Protein AF-A0A951GC02-F1 (afdb_monomer)

Foldseek 3Di:
DPVPVVVVVVVVVVVVPPDPPPFDWDWDDDQCVQWIFIARNVVRHTDDIGHHDHRWDDWDADPVRPDIDTD

Sequence (71 aa):
MPNGLIAGALLIALLGAARIAAADTIYVSNEKDNTITVVDGAALTPVKTIPVGQRPRGILLSKDEKSLYIC

Radius of gyration: 20.85 Å; Cα contacts (8 Å, |Δi|>4): 98; chains: 1; bounding box: 40×18×62 Å

Mean predicted aligned error: 9.76 Å

Nearest PDB structures (foldseek):
  1l0q-assembly4_D  TM=9.417E-01  e=4.934E-03  Methanosarcina mazei S-6
  7seu-assembly4_D  TM=9.024E-01  e=4.644E-03  Escherichia coli
  7seu-assembly1_A  TM=9.000E-01  e=5.918E-03  Escherichia coli
  1hzu-assembly1_A-2  TM=9.149E-01  e=8.513E-02  Pseudomonas aeruginosa
  1h9x-assembly1_A  TM=9.284E-01  e=2.385E-01  Paracoccus pantotrophus

Secondary structure (DSSP, 8-state):
--HHHHHHHHHHHHHTT-PPPPPPEEEEEETTTTEEEEEETTTTEEEEEEE-SSS---EEE-TTSS-EEE-

Solvent-accessible surface area (backbone atoms only — not comparable to full-atom values): 4387 Å² total; per-residue (Å²): 137,78,65,66,62,60,54,53,55,52,52,52,55,61,63,70,60,66,72,76,80,68,73,52,78,42,79,44,66,37,38,92,76,20,29,36,38,36,25,40,53,75,79,72,41,83,75,45,77,42,84,58,64,84,53,33,72,45,77,45,72,42,97,84,68,82,47,79,49,75,80

Structure (mmCIF, N/CA/C/O backbone):
data_AF-A0A951GC02-F1
#
_entry.id   AF-A0A951GC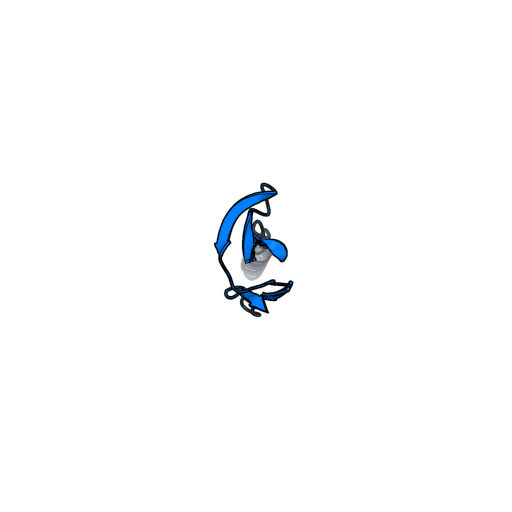02-F1
#
loop_
_atom_site.group_PDB
_atom_site.id
_atom_site.type_symbol
_atom_site.label_atom_id
_atom_site.label_alt_id
_atom_site.label_comp_id
_atom_site.label_asym_id
_atom_site.label_entity_id
_atom_site.label_seq_id
_atom_site.pdbx_PDB_ins_code
_atom_site.Cartn_x
_atom_site.Cartn_y
_atom_site.Cartn_z
_atom_site.occupancy
_atom_site.B_iso_or_equiv
_atom_site.auth_seq_id
_atom_site.auth_comp_id
_atom_site.auth_asym_id
_atom_site.auth_atom_id
_atom_site.pdbx_PDB_model_num
ATOM 1 N N . M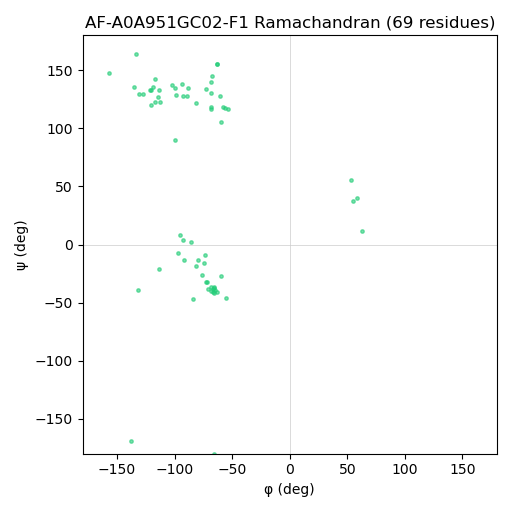ET A 1 1 ? -31.179 8.967 -48.041 1.00 52.38 1 MET A N 1
ATOM 2 C CA . MET A 1 1 ? -30.919 8.089 -46.879 1.00 52.38 1 MET A CA 1
ATOM 3 C C . MET A 1 1 ? -29.594 8.511 -46.229 1.00 52.38 1 MET A C 1
ATOM 5 O O . MET A 1 1 ? -28.558 8.085 -46.716 1.00 52.38 1 MET A O 1
ATOM 9 N N . PRO A 1 2 ? -29.583 9.395 -45.210 1.00 54.03 2 PRO A N 1
ATOM 10 C CA . PRO A 1 2 ? -28.347 9.946 -44.627 1.00 54.03 2 PRO A CA 1
ATOM 11 C C . PRO A 1 2 ? -27.837 9.202 -43.369 1.00 54.03 2 PRO A C 1
ATOM 13 O O . PRO A 1 2 ? -26.889 9.643 -42.728 1.00 54.03 2 PRO A O 1
ATOM 16 N N . ASN A 1 3 ? -28.429 8.060 -43.006 1.00 60.16 3 ASN A N 1
ATOM 17 C CA . ASN A 1 3 ? -28.235 7.449 -41.680 1.00 60.16 3 ASN A CA 1
ATOM 18 C C . ASN A 1 3 ? -26.919 6.659 -41.510 1.00 60.16 3 ASN A C 1
ATOM 20 O O . ASN A 1 3 ? -26.551 6.324 -40.387 1.00 60.16 3 ASN A O 1
ATOM 24 N N . GLY A 1 4 ? -26.200 6.356 -42.598 1.00 62.56 4 GLY A N 1
ATOM 25 C CA . GLY A 1 4 ? -24.980 5.537 -42.546 1.00 62.56 4 GLY A CA 1
ATOM 26 C C . GLY A 1 4 ? -23.771 6.254 -41.935 1.00 62.56 4 GLY A C 1
ATOM 27 O O . GLY A 1 4 ? -22.966 5.629 -41.249 1.00 62.56 4 GLY A O 1
ATOM 28 N N . LEU A 1 5 ? -23.670 7.576 -42.122 1.00 65.81 5 LEU A N 1
ATOM 29 C CA . LEU A 1 5 ? -22.543 8.364 -41.609 1.00 65.81 5 LEU A CA 1
ATOM 30 C C . LEU A 1 5 ? -22.590 8.507 -40.080 1.00 65.81 5 LEU A C 1
ATOM 32 O O . LEU A 1 5 ? -21.564 8.423 -39.411 1.00 65.81 5 LEU A O 1
ATOM 36 N N . ILE A 1 6 ? -23.796 8.677 -39.529 1.00 68.06 6 ILE A N 1
ATOM 37 C CA . ILE A 1 6 ? -24.017 8.797 -38.081 1.00 68.06 6 ILE A CA 1
ATOM 38 C C . ILE A 1 6 ? -23.726 7.458 -37.391 1.00 68.06 6 ILE A C 1
ATOM 40 O O . ILE A 1 6 ? -23.077 7.433 -36.348 1.00 68.06 6 ILE A O 1
ATOM 44 N N . ALA A 1 7 ? -24.132 6.340 -38.004 1.00 66.31 7 ALA A N 1
ATOM 45 C CA . ALA A 1 7 ? -23.845 5.003 -37.488 1.00 66.31 7 ALA A CA 1
ATOM 46 C C . ALA A 1 7 ? -22.335 4.694 -37.457 1.00 66.31 7 ALA A C 1
ATOM 48 O O . ALA A 1 7 ? -21.841 4.142 -36.474 1.00 66.31 7 ALA A O 1
ATOM 49 N N . GLY A 1 8 ? -21.588 5.097 -38.493 1.00 70.94 8 GLY A N 1
A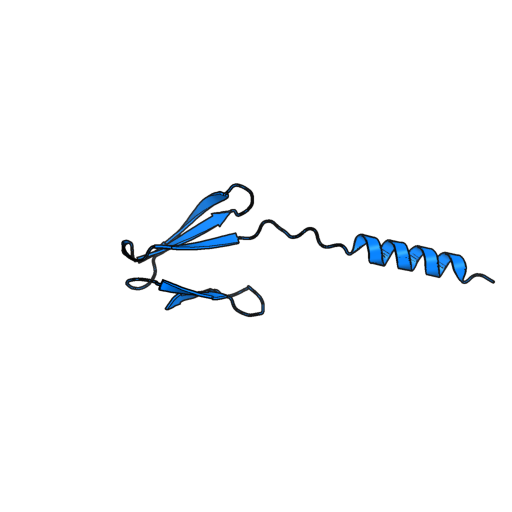TOM 50 C CA . GLY A 1 8 ? -20.132 4.924 -38.544 1.00 70.94 8 GLY A CA 1
ATOM 51 C C . GLY A 1 8 ? -19.384 5.752 -37.494 1.00 70.94 8 GLY A C 1
ATOM 52 O O . GLY A 1 8 ? -18.485 5.239 -36.830 1.00 70.94 8 GLY A O 1
ATOM 53 N N . ALA A 1 9 ? -19.792 7.008 -37.284 1.00 73.06 9 ALA A N 1
ATOM 54 C CA . ALA A 1 9 ? -19.195 7.879 -36.270 1.00 73.06 9 ALA A CA 1
ATOM 55 C C . ALA A 1 9 ? -19.450 7.376 -34.837 1.00 73.06 9 ALA A C 1
ATOM 57 O O . ALA A 1 9 ? -18.559 7.440 -33.989 1.00 73.06 9 ALA A O 1
ATOM 58 N N . LEU A 1 10 ? -20.638 6.822 -34.575 1.00 71.06 10 LEU A N 1
ATOM 59 C CA . LEU A 1 10 ? -20.990 6.263 -33.269 1.00 71.06 10 LEU A CA 1
ATOM 60 C C . LEU A 1 10 ? -20.161 5.012 -32.941 1.00 71.06 10 LEU A C 1
ATOM 62 O O . LEU A 1 10 ? -19.715 4.843 -31.809 1.00 71.06 10 LEU A O 1
ATOM 66 N N . LEU A 1 11 ? -19.899 4.166 -33.940 1.00 67.44 11 LEU A N 1
ATOM 67 C CA . LEU A 1 11 ? -19.106 2.950 -33.767 1.00 67.44 11 LEU A CA 1
ATOM 68 C C . LEU A 1 11 ? -17.636 3.265 -33.438 1.00 67.44 11 LEU A C 1
ATOM 70 O O . LEU A 1 11 ? -17.060 2.645 -32.547 1.00 67.44 11 LEU A O 1
ATOM 74 N N . ILE A 1 12 ? -17.051 4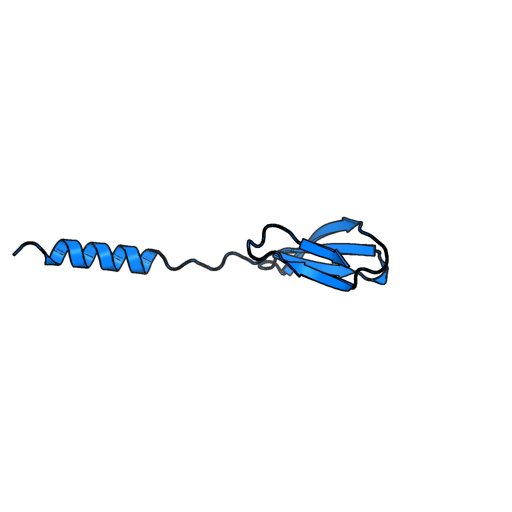.271 -34.096 1.00 71.19 12 ILE A N 1
ATOM 75 C CA . ILE A 1 12 ? -15.678 4.733 -33.828 1.00 71.19 12 ILE A CA 1
ATOM 76 C C . ILE A 1 12 ? -15.562 5.331 -32.416 1.00 71.19 12 ILE A C 1
ATOM 78 O O . ILE A 1 12 ? -14.586 5.065 -31.715 1.00 71.19 12 ILE A O 1
ATOM 82 N N . ALA A 1 13 ? -16.573 6.078 -31.962 1.00 69.56 13 ALA A N 1
ATOM 83 C CA . ALA A 1 13 ? -16.608 6.622 -30.605 1.00 69.56 13 ALA A CA 1
ATOM 84 C C . ALA A 1 13 ? -16.710 5.527 -29.524 1.00 69.56 13 ALA A C 1
ATOM 86 O O . ALA A 1 13 ? -16.073 5.644 -28.478 1.00 69.56 13 ALA A O 1
ATOM 87 N N . LEU A 1 14 ? -17.455 4.441 -29.778 1.00 67.19 14 LEU A N 1
ATOM 88 C CA . LEU A 1 14 ? -17.515 3.291 -28.867 1.00 67.19 14 LEU A CA 1
ATOM 89 C C . LEU A 1 14 ? -16.191 2.508 -28.807 1.00 67.19 14 LEU A C 1
ATOM 91 O O . LEU A 1 14 ? -15.814 2.039 -27.736 1.00 67.19 14 LEU A O 1
ATOM 95 N N . LEU A 1 15 ? -15.472 2.383 -29.926 1.00 65.62 15 LEU A N 1
ATOM 96 C CA . LEU A 1 15 ? -14.171 1.700 -29.990 1.00 65.62 15 LEU A CA 1
ATOM 97 C C . LEU A 1 15 ? -13.043 2.504 -29.317 1.00 65.62 15 LEU A C 1
ATOM 99 O O . LEU A 1 15 ? -12.142 1.916 -28.724 1.00 65.62 15 LEU A O 1
ATOM 103 N N . GLY A 1 16 ? -13.108 3.839 -29.352 1.00 61.19 16 GLY A N 1
ATOM 104 C CA . GLY A 1 16 ? -12.161 4.725 -28.661 1.00 61.19 16 GLY A CA 1
ATOM 105 C C . GLY A 1 16 ? -12.343 4.796 -27.138 1.00 61.19 16 GLY A C 1
ATOM 106 O O . GLY A 1 16 ? -11.499 5.361 -26.448 1.00 61.19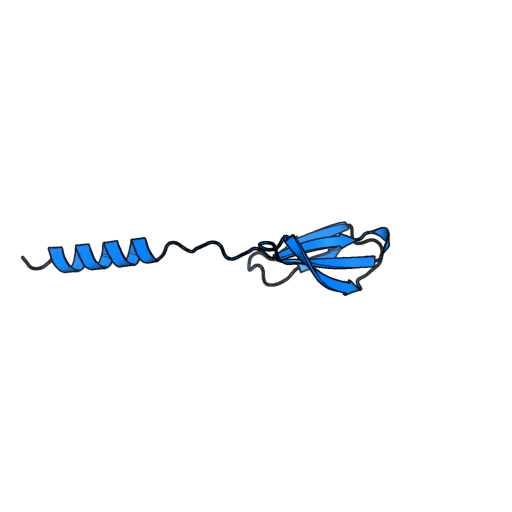 16 GLY A O 1
ATOM 107 N N . ALA A 1 17 ? -13.422 4.219 -26.601 1.00 60.53 17 ALA A N 1
ATOM 108 C CA . ALA A 1 17 ? -13.706 4.194 -25.166 1.00 60.53 17 ALA A CA 1
ATOM 109 C C . ALA A 1 17 ? -13.024 3.032 -24.421 1.00 60.53 17 ALA A C 1
ATOM 111 O O . ALA A 1 17 ? -13.232 2.880 -23.214 1.00 60.53 17 ALA A O 1
ATOM 112 N N . ALA A 1 18 ? -12.221 2.211 -25.110 1.00 59.69 18 ALA A N 1
ATOM 113 C CA . ALA A 1 18 ? -11.415 1.185 -24.464 1.00 59.69 18 ALA A CA 1
ATOM 114 C C . ALA A 1 18 ? -10.458 1.856 -23.470 1.00 59.69 18 ALA A C 1
ATOM 116 O O . ALA A 1 18 ? -9.486 2.514 -23.844 1.00 59.69 18 ALA A O 1
ATOM 117 N N . ARG A 1 19 ? -10.766 1.725 -22.178 1.00 63.53 19 ARG A N 1
ATOM 118 C CA . ARG A 1 19 ? -9.900 2.220 -21.116 1.00 63.53 19 ARG A CA 1
ATOM 119 C C . ARG A 1 19 ? -8.640 1.371 -21.110 1.00 63.53 19 ARG A C 1
ATOM 121 O O . ARG A 1 19 ? -8.702 0.178 -20.832 1.00 63.53 19 ARG A O 1
ATOM 128 N N . ILE A 1 20 ? -7.502 1.994 -21.393 1.00 61.16 20 ILE A N 1
ATOM 129 C CA . ILE A 1 20 ? -6.216 1.457 -20.957 1.00 61.16 20 ILE A CA 1
ATOM 130 C C . ILE A 1 20 ? -6.330 1.358 -19.434 1.00 61.16 20 ILE A C 1
ATOM 132 O O . ILE A 1 20 ? -6.588 2.371 -18.779 1.00 61.16 20 ILE A O 1
ATOM 136 N N . ALA A 1 21 ? -6.235 0.147 -18.884 1.00 62.84 21 ALA A N 1
ATOM 137 C CA . ALA A 1 21 ? -6.099 -0.015 -17.444 1.00 62.84 21 ALA A CA 1
ATOM 138 C C . ALA A 1 21 ? -4.861 0.788 -17.027 1.00 62.84 21 ALA A C 1
ATOM 140 O O . ALA A 1 21 ? -3.770 0.569 -17.557 1.00 62.84 21 ALA A O 1
ATOM 141 N N . ALA A 1 22 ? -5.059 1.800 -16.183 1.00 65.75 22 ALA A N 1
ATOM 142 C CA . ALA A 1 22 ? -3.950 2.574 -15.652 1.00 65.75 22 ALA A CA 1
ATOM 143 C C . ALA A 1 22 ? -3.066 1.646 -14.808 1.00 65.75 22 ALA A C 1
A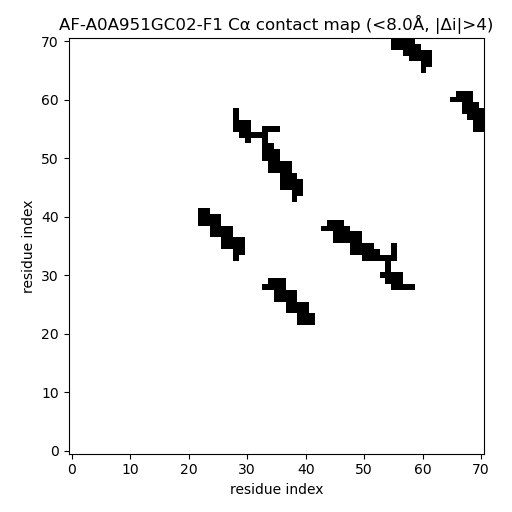TOM 145 O O . ALA A 1 22 ? -3.537 0.624 -14.318 1.00 65.75 22 ALA A O 1
ATOM 146 N N . ALA A 1 23 ? -1.788 1.990 -14.654 1.00 67.31 23 ALA A N 1
ATOM 147 C CA . ALA A 1 23 ? -0.915 1.275 -13.733 1.00 67.31 23 ALA A CA 1
ATOM 148 C C . ALA A 1 23 ? -1.560 1.243 -12.337 1.00 67.31 23 ALA A C 1
ATOM 150 O O . ALA A 1 23 ? -1.785 2.298 -11.738 1.00 67.31 23 ALA A O 1
ATOM 151 N N . ASP A 1 24 ? -1.885 0.047 -11.846 1.00 86.50 24 ASP A N 1
ATOM 152 C CA . ASP A 1 24 ? -2.517 -0.109 -10.540 1.00 86.50 24 ASP A CA 1
ATOM 153 C C . ASP A 1 24 ? -1.532 0.279 -9.429 1.00 86.50 24 ASP A C 1
ATOM 155 O O . ASP A 1 24 ? -0.323 0.067 -9.524 1.00 86.50 24 ASP A O 1
ATOM 159 N N . THR A 1 25 ? -2.035 0.867 -8.348 1.00 92.88 25 THR A N 1
ATOM 160 C CA . THR A 1 25 ? -1.231 1.107 -7.143 1.00 92.88 25 THR A CA 1
ATOM 161 C C . THR A 1 25 ? -1.335 -0.108 -6.232 1.00 92.88 25 THR A C 1
ATOM 163 O O . THR A 1 25 ? -2.436 -0.535 -5.888 1.00 92.88 25 THR A O 1
ATOM 166 N N . ILE A 1 26 ? -0.197 -0.656 -5.806 1.00 94.62 26 ILE A N 1
ATOM 167 C CA . ILE A 1 26 ? -0.149 -1.821 -4.918 1.00 94.62 26 ILE A CA 1
ATOM 168 C C . ILE A 1 26 ? 0.092 -1.345 -3.483 1.00 94.62 26 ILE A C 1
ATOM 170 O O . ILE A 1 26 ? 0.969 -0.520 -3.223 1.00 94.62 26 ILE A O 1
ATOM 174 N N . TYR A 1 27 ? -0.664 -1.899 -2.536 1.00 95.75 27 TYR A N 1
ATOM 175 C CA . TYR A 1 27 ? -0.494 -1.651 -1.105 1.00 95.75 27 TYR A CA 1
ATOM 176 C C . TYR A 1 27 ? -0.048 -2.933 -0.406 1.00 95.75 27 TYR A C 1
ATOM 178 O O . TYR A 1 27 ? -0.700 -3.969 -0.524 1.00 95.75 27 TYR A O 1
ATOM 186 N N . VAL A 1 28 ? 1.051 -2.857 0.342 1.00 96.56 28 VAL A N 1
ATOM 187 C CA . VAL A 1 28 ? 1.634 -3.991 1.070 1.00 96.56 28 VAL A CA 1
ATOM 188 C C . VAL A 1 28 ? 1.597 -3.704 2.564 1.00 96.56 28 VAL A C 1
ATOM 190 O O . VAL A 1 28 ? 2.156 -2.706 3.015 1.00 96.56 28 VAL A O 1
ATOM 193 N N . SER A 1 29 ? 0.952 -4.574 3.340 1.00 97.38 29 SER A N 1
ATOM 194 C CA . SER A 1 29 ? 0.979 -4.510 4.803 1.00 97.38 29 SER A CA 1
ATOM 195 C C . SER A 1 29 ? 2.248 -5.136 5.370 1.00 97.38 29 SER A C 1
ATOM 197 O O . SER A 1 29 ? 2.482 -6.333 5.196 1.00 97.38 29 SER A O 1
ATOM 199 N N . ASN A 1 30 ? 3.018 -4.353 6.123 1.00 97.44 30 ASN A N 1
ATOM 200 C CA . ASN A 1 30 ? 4.225 -4.813 6.802 1.00 97.44 30 ASN A CA 1
ATOM 201 C C . ASN A 1 30 ? 3.904 -5.091 8.276 1.00 97.44 30 ASN A C 1
ATOM 203 O O . ASN A 1 30 ? 4.000 -4.209 9.132 1.00 97.44 30 ASN A O 1
ATOM 207 N N . GLU A 1 31 ? 3.502 -6.329 8.574 1.00 97.31 31 GLU A N 1
ATOM 208 C CA . GLU A 1 31 ? 2.977 -6.721 9.891 1.00 97.31 31 GLU A CA 1
ATOM 209 C C . GLU A 1 31 ? 3.942 -6.398 11.045 1.00 97.31 31 GLU A C 1
ATOM 211 O O . GLU A 1 31 ? 3.533 -5.870 12.074 1.00 97.31 31 GLU A O 1
ATOM 216 N N . LYS A 1 32 ? 5.230 -6.720 10.901 1.00 97.75 32 LYS A N 1
ATOM 217 C CA . LYS A 1 32 ? 6.206 -6.536 11.990 1.00 97.75 32 LYS A CA 1
ATOM 218 C C . LYS A 1 32 ? 6.617 -5.080 12.185 1.00 97.75 32 LYS A C 1
ATOM 220 O O . LYS A 1 32 ? 6.968 -4.697 13.297 1.00 97.75 32 LYS A O 1
ATOM 225 N N . ASP A 1 33 ? 6.530 -4.291 11.121 1.00 98.06 33 ASP A N 1
ATOM 226 C CA . ASP A 1 33 ? 7.056 -2.929 11.092 1.00 98.06 33 ASP A CA 1
ATOM 227 C C . ASP A 1 33 ? 5.974 -1.885 11.375 1.00 98.06 33 ASP A C 1
ATOM 229 O O . ASP A 1 33 ? 6.286 -0.711 11.551 1.00 98.06 33 ASP A O 1
ATOM 233 N N . ASN A 1 34 ? 4.703 -2.300 11.453 1.00 97.69 34 ASN A N 1
ATOM 234 C CA . ASN A 1 34 ? 3.554 -1.421 11.683 1.00 97.69 34 ASN A CA 1
ATOM 235 C C . ASN A 1 34 ? 3.432 -0.328 10.605 1.00 97.69 34 ASN A C 1
ATOM 237 O O . ASN A 1 34 ? 3.139 0.835 10.891 1.00 97.69 34 ASN A O 1
ATOM 241 N N . THR A 1 35 ? 3.682 -0.698 9.346 1.00 98.12 35 THR A N 1
ATOM 242 C CA . THR A 1 35 ? 3.604 0.215 8.197 1.00 98.12 35 THR A CA 1
ATOM 243 C C . THR A 1 35 ? 2.839 -0.397 7.025 1.00 98.12 35 THR A C 1
ATOM 245 O O . THR A 1 35 ? 2.644 -1.611 6.954 1.00 98.12 35 THR A O 1
ATOM 248 N N . ILE A 1 36 ? 2.434 0.456 6.084 1.00 98.06 36 ILE A N 1
ATOM 249 C CA . ILE A 1 36 ? 2.005 0.085 4.733 1.00 98.06 36 ILE A CA 1
ATOM 250 C C . ILE A 1 36 ? 3.016 0.644 3.730 1.00 98.06 36 ILE A C 1
ATOM 252 O O . ILE A 1 36 ? 3.350 1.829 3.796 1.00 98.06 36 ILE A O 1
ATOM 256 N N . THR A 1 37 ? 3.460 -0.163 2.772 1.00 98.19 37 THR A N 1
ATOM 257 C CA . THR A 1 37 ? 4.234 0.311 1.618 1.00 98.19 37 THR A CA 1
ATOM 258 C C . THR A 1 37 ? 3.315 0.479 0.413 1.00 98.19 37 THR A C 1
ATOM 260 O O . THR A 1 37 ? 2.566 -0.428 0.061 1.00 98.19 37 THR A O 1
ATOM 263 N N . VAL A 1 38 ? 3.379 1.649 -0.217 1.00 97.19 38 VAL A N 1
ATOM 264 C CA . VAL A 1 38 ? 2.753 1.948 -1.506 1.00 97.19 38 VAL A CA 1
ATOM 265 C C . VAL A 1 38 ? 3.781 1.675 -2.594 1.00 97.19 38 VAL A C 1
ATOM 267 O O . VAL A 1 38 ? 4.905 2.181 -2.525 1.00 97.19 38 VAL A O 1
ATOM 270 N N . VAL A 1 39 ? 3.394 0.883 -3.583 1.00 97.44 39 VAL A N 1
ATOM 271 C CA . VAL A 1 39 ? 4.232 0.439 -4.695 1.00 97.44 39 VAL A CA 1
ATOM 272 C C . VAL A 1 39 ? 3.583 0.885 -6.001 1.00 97.44 39 VAL A C 1
ATOM 274 O O . VAL A 1 39 ? 2.379 0.705 -6.198 1.00 97.44 39 VAL A O 1
ATOM 277 N N . ASP A 1 40 ? 4.384 1.473 -6.885 1.0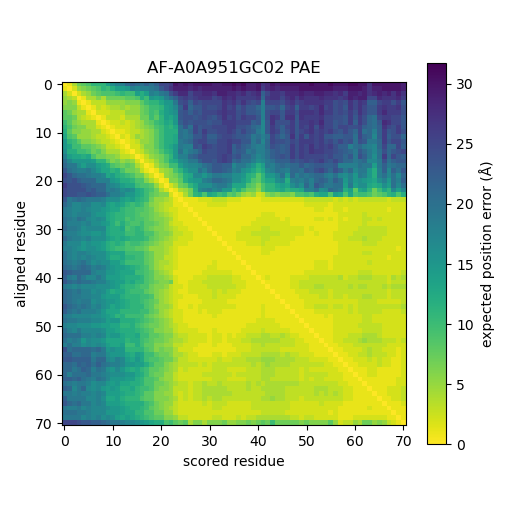0 95.19 40 ASP A N 1
ATOM 278 C CA . ASP A 1 40 ? 3.984 1.731 -8.266 1.00 95.19 40 ASP A CA 1
ATOM 279 C C . ASP A 1 40 ? 3.855 0.387 -8.995 1.00 95.19 40 ASP A C 1
ATOM 281 O O . ASP A 1 40 ? 4.829 -0.362 -9.080 1.00 95.19 40 ASP A O 1
ATOM 285 N N . GLY A 1 41 ? 2.662 0.044 -9.484 1.00 94.12 41 GLY A N 1
ATOM 286 C CA . GLY A 1 41 ? 2.420 -1.262 -10.099 1.00 94.12 41 GLY A CA 1
ATOM 287 C C . GLY A 1 41 ? 3.005 -1.429 -11.500 1.00 94.12 41 GLY A C 1
ATOM 288 O O . GLY A 1 41 ? 3.133 -2.564 -11.951 1.00 94.12 41 GLY A O 1
ATOM 289 N N . ALA A 1 42 ? 3.397 -0.350 -12.188 1.00 91.88 42 ALA A N 1
ATOM 290 C CA . ALA A 1 42 ? 4.062 -0.451 -13.487 1.00 91.88 42 ALA A CA 1
ATOM 291 C C . ALA A 1 42 ? 5.567 -0.680 -13.329 1.00 91.88 42 ALA A C 1
ATOM 293 O O . ALA A 1 42 ? 6.138 -1.558 -13.973 1.00 91.88 42 ALA A O 1
ATOM 294 N N . ALA A 1 43 ? 6.210 0.104 -12.466 1.00 94.62 43 ALA A N 1
ATOM 295 C CA . ALA A 1 43 ? 7.636 -0.005 -12.190 1.00 94.62 43 ALA A CA 1
ATOM 296 C C . ALA A 1 43 ? 7.962 -1.125 -11.190 1.00 94.62 43 ALA A C 1
ATOM 298 O O . ALA A 1 43 ? 9.113 -1.551 -11.114 1.00 94.62 43 ALA A O 1
ATOM 299 N N . LEU A 1 44 ? 6.969 -1.589 -10.422 1.00 93.88 44 LEU A N 1
ATOM 300 C CA . LEU A 1 44 ? 7.122 -2.514 -9.295 1.00 93.88 44 LEU A CA 1
ATOM 301 C C . LEU A 1 44 ? 8.124 -2.000 -8.252 1.00 93.88 44 LEU A C 1
ATOM 303 O O . LEU A 1 44 ? 8.891 -2.764 -7.663 1.00 93.88 44 LEU A O 1
ATOM 307 N N . THR A 1 45 ? 8.116 -0.688 -8.015 1.00 96.62 45 THR A N 1
ATOM 308 C CA . THR A 1 45 ? 9.018 -0.026 -7.070 1.00 96.62 45 THR A CA 1
ATOM 309 C C . THR A 1 45 ? 8.251 0.626 -5.919 1.00 96.62 45 THR A C 1
ATOM 311 O O . THR A 1 45 ? 7.163 1.172 -6.118 1.00 96.62 45 THR A O 1
ATOM 314 N N . PRO A 1 46 ? 8.787 0.586 -4.686 1.00 97.69 46 PRO A N 1
ATOM 315 C CA . PRO A 1 46 ? 8.181 1.276 -3.558 1.00 97.69 46 PRO A CA 1
ATOM 316 C C . PRO A 1 46 ? 8.300 2.791 -3.741 1.00 97.69 46 PRO A C 1
ATOM 318 O O . PRO A 1 46 ? 9.385 3.316 -3.985 1.00 97.69 46 PRO A O 1
ATOM 321 N N . VAL A 1 47 ? 7.183 3.494 -3.574 1.00 98.00 47 VAL A N 1
ATOM 322 C CA . VAL A 1 47 ? 7.102 4.956 -3.730 1.00 98.00 47 VAL A CA 1
ATOM 323 C C . VAL A 1 47 ? 6.798 5.677 -2.421 1.00 98.00 47 VAL A C 1
ATOM 325 O O . VAL A 1 47 ? 7.079 6.868 -2.292 1.00 98.00 47 VAL A O 1
ATOM 328 N N . LYS A 1 48 ? 6.229 4.982 -1.427 1.00 98.12 48 LYS A N 1
ATOM 329 C CA . LYS A 1 48 ? 5.921 5.564 -0.113 1.00 98.12 48 LYS A CA 1
ATOM 330 C C . LYS A 1 48 ? 5.814 4.494 0.968 1.00 98.12 48 LYS A C 1
ATOM 332 O O . LYS A 1 48 ? 5.295 3.416 0.711 1.00 98.12 48 LYS A O 1
ATOM 337 N N . THR A 1 49 ? 6.196 4.835 2.195 1.00 98.38 49 THR A N 1
ATOM 338 C CA . THR A 1 49 ? 5.903 4.035 3.395 1.00 98.38 49 THR A CA 1
ATOM 339 C C . THR A 1 49 ? 5.088 4.877 4.367 1.00 98.38 49 THR A C 1
ATOM 341 O O . THR A 1 49 ? 5.408 6.042 4.607 1.00 98.38 49 THR A O 1
ATOM 344 N N . ILE A 1 50 ? 4.009 4.309 4.895 1.00 97.88 50 ILE A N 1
ATOM 345 C CA . ILE A 1 50 ? 3.031 4.994 5.740 1.00 97.88 50 ILE A CA 1
ATOM 346 C C . ILE A 1 50 ? 2.981 4.277 7.094 1.00 97.88 50 ILE A C 1
ATOM 348 O O . ILE A 1 50 ? 2.669 3.086 7.116 1.00 97.88 50 ILE A O 1
ATOM 352 N N . PRO A 1 51 ? 3.275 4.955 8.219 1.00 97.69 51 PRO A N 1
ATOM 353 C CA . PRO A 1 51 ? 3.096 4.368 9.542 1.00 97.69 51 PRO A CA 1
ATOM 354 C C . PRO A 1 51 ? 1.608 4.168 9.847 1.00 97.69 51 PRO A C 1
ATOM 356 O O . PRO A 1 51 ? 0.782 5.025 9.531 1.00 97.69 51 PRO A O 1
ATOM 359 N N . VAL A 1 52 ? 1.273 3.037 10.466 1.00 96.38 52 VAL A N 1
ATOM 360 C CA . VAL A 1 52 ? -0.098 2.670 10.851 1.00 96.38 52 VAL A CA 1
ATOM 361 C C . VAL A 1 52 ? -0.128 2.052 12.258 1.00 96.38 52 VAL A C 1
ATOM 363 O O . VAL A 1 52 ? 0.842 2.130 13.012 1.00 96.38 52 VAL A O 1
ATOM 366 N N . GLY A 1 53 ? -1.275 1.478 12.639 1.00 95.06 53 GLY A N 1
ATOM 367 C CA . GLY A 1 53 ? -1.440 0.734 13.886 1.00 95.06 53 GLY A CA 1
ATOM 368 C C . G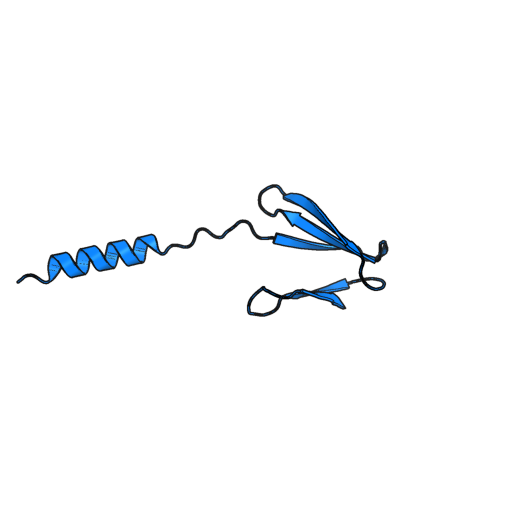LY A 1 53 ? -0.617 -0.559 13.946 1.00 95.06 53 GLY A C 1
ATOM 369 O O . GLY A 1 53 ? 0.117 -0.911 13.024 1.00 95.06 53 GLY A O 1
ATOM 370 N N . GLN A 1 54 ? -0.739 -1.273 15.065 1.00 96.44 54 GLN A N 1
ATOM 371 C CA . GLN A 1 54 ? 0.065 -2.467 15.313 1.00 96.44 54 GLN A CA 1
ATOM 372 C C . GLN A 1 54 ? -0.376 -3.655 14.453 1.00 96.44 54 GLN A C 1
ATOM 374 O O . GLN A 1 54 ? -1.556 -3.996 14.429 1.00 96.44 54 GLN A O 1
ATOM 379 N N . ARG A 1 55 ? 0.596 -4.341 13.842 1.00 96.56 55 ARG A N 1
ATOM 380 C CA . ARG A 1 55 ? 0.426 -5.626 13.144 1.00 96.56 55 ARG A CA 1
ATOM 381 C C . ARG A 1 55 ? -0.676 -5.622 12.072 1.00 96.56 55 ARG A C 1
ATOM 383 O O . ARG A 1 55 ? -1.553 -6.490 12.134 1.00 96.56 55 ARG A O 1
ATOM 390 N N . PRO A 1 56 ? -0.620 -4.697 11.089 1.00 96.75 56 PRO A N 1
ATOM 391 C CA . PRO A 1 56 ? -1.614 -4.631 10.023 1.00 96.75 56 PRO A CA 1
ATOM 392 C C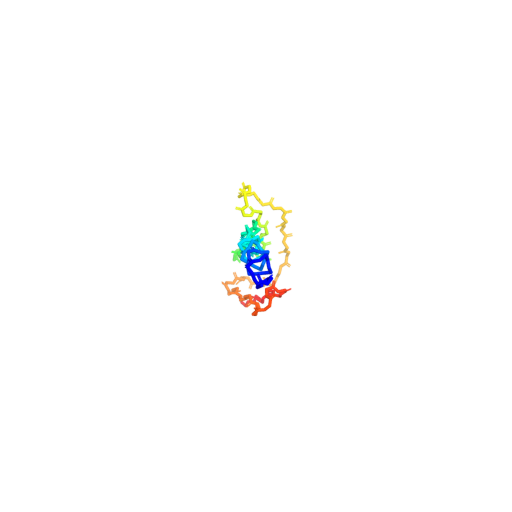 . PRO A 1 56 ? -1.608 -5.935 9.223 1.00 96.75 56 PRO A C 1
ATOM 394 O O . PRO A 1 56 ? -0.548 -6.379 8.771 1.00 96.75 56 PRO A O 1
ATOM 397 N N . ARG A 1 57 ? -2.780 -6.553 9.060 1.00 95.44 57 ARG A N 1
ATOM 398 C CA . ARG A 1 57 ? -2.935 -7.812 8.311 1.00 95.44 57 ARG A CA 1
ATOM 399 C C . ARG A 1 57 ? -4.077 -7.755 7.314 1.00 95.44 57 ARG A C 1
ATOM 401 O O . ARG A 1 57 ? -3.949 -8.298 6.221 1.00 95.44 57 ARG A O 1
ATOM 408 N N . GLY A 1 58 ? -5.189 -7.129 7.691 1.00 94.31 58 GLY A N 1
ATOM 409 C CA . GLY A 1 58 ? -6.316 -6.953 6.792 1.00 94.31 58 GLY A CA 1
ATOM 410 C C . GLY A 1 58 ? -6.176 -5.674 5.982 1.00 94.31 58 GLY A C 1
ATOM 411 O O . GLY A 1 58 ? -5.867 -4.614 6.524 1.00 94.31 58 GLY A O 1
ATOM 412 N N . ILE A 1 59 ? -6.437 -5.783 4.681 1.00 94.00 59 ILE A N 1
ATOM 413 C CA . ILE A 1 59 ? -6.564 -4.652 3.765 1.00 94.00 59 ILE A CA 1
ATOM 414 C C . ILE A 1 59 ? -7.890 -4.803 3.025 1.00 94.00 59 ILE A C 1
ATOM 416 O O . ILE A 1 59 ? -8.174 -5.860 2.460 1.00 94.00 59 ILE A O 1
ATOM 420 N N . LEU A 1 60 ? -8.690 -3.741 3.005 1.00 95.00 60 LEU A N 1
ATOM 421 C CA . LEU A 1 60 ? -9.917 -3.664 2.221 1.00 95.00 60 LEU A CA 1
ATOM 422 C C . LEU A 1 60 ? -9.936 -2.361 1.429 1.00 95.00 60 LEU A C 1
ATOM 424 O O . LEU A 1 60 ? -9.764 -1.285 1.997 1.00 95.00 60 LEU A O 1
ATOM 428 N N . LEU A 1 61 ? -10.201 -2.452 0.131 1.00 93.19 61 LEU A N 1
ATOM 429 C CA . LEU A 1 61 ? -10.415 -1.284 -0.714 1.00 93.19 61 LEU A CA 1
ATOM 430 C C . LEU A 1 61 ? -11.917 -0.964 -0.788 1.00 93.19 61 LEU A C 1
ATOM 432 O O . LEU A 1 61 ? -12.751 -1.870 -0.878 1.00 93.19 61 LEU A O 1
ATOM 436 N N . SER A 1 62 ? -12.278 0.317 -0.722 1.00 94.81 62 SER A N 1
ATOM 437 C CA . SER A 1 62 ? -13.653 0.762 -0.954 1.00 94.81 62 SER A CA 1
ATOM 438 C C . SER A 1 62 ? -14.091 0.451 -2.386 1.00 94.81 62 SER A C 1
ATOM 440 O O . SER A 1 62 ? -13.274 0.363 -3.298 1.00 94.81 62 SER A O 1
ATOM 442 N N . LYS A 1 63 ? -15.404 0.318 -2.611 1.00 92.94 63 LYS A N 1
ATOM 443 C CA . LYS A 1 63 ? -15.953 0.029 -3.951 1.00 92.94 63 LYS A CA 1
ATOM 444 C C . LYS A 1 63 ? -15.612 1.087 -5.002 1.00 92.94 63 LYS A C 1
ATOM 446 O O . LYS A 1 63 ? -15.624 0.781 -6.185 1.00 92.94 63 LYS A O 1
ATOM 451 N N . ASP A 1 64 ? -15.398 2.327 -4.574 1.00 93.12 64 ASP A N 1
ATOM 452 C CA . ASP A 1 64 ? -15.002 3.441 -5.435 1.00 93.12 64 ASP A CA 1
ATOM 453 C C . ASP A 1 64 ? -13.479 3.630 -5.509 1.00 93.12 64 ASP A C 1
ATOM 455 O O . ASP A 1 64 ? -13.029 4.596 -6.118 1.00 93.12 64 ASP A O 1
ATOM 459 N N . GLU A 1 65 ? -12.709 2.740 -4.873 1.00 89.56 65 GLU A N 1
ATOM 460 C CA . GLU A 1 65 ? -11.242 2.670 -4.899 1.00 89.56 65 GLU A CA 1
ATOM 461 C C . GLU A 1 65 ? -10.519 3.893 -4.315 1.00 89.56 65 GLU A C 1
ATOM 463 O O . GLU A 1 65 ? -9.304 4.035 -4.432 1.00 89.56 65 GLU A O 1
ATOM 468 N N . LYS A 1 66 ? -11.245 4.778 -3.626 1.00 89.81 66 LYS A N 1
ATOM 469 C CA . LYS A 1 66 ? -10.688 6.009 -3.045 1.00 89.81 66 LYS A CA 1
ATOM 470 C C . LYS A 1 66 ? -10.215 5.854 -1.607 1.00 89.81 66 LYS A C 1
ATOM 472 O O . LYS A 1 66 ? -9.579 6.764 -1.081 1.00 89.81 66 LYS A O 1
ATOM 477 N N . SER A 1 67 ? -10.573 4.762 -0.936 1.00 93.94 67 SER A N 1
ATOM 478 C CA . SER A 1 67 ? -10.260 4.535 0.475 1.00 93.94 67 SER A CA 1
ATOM 479 C C . SER A 1 67 ? -9.746 3.122 0.712 1.00 93.94 67 SER A C 1
ATOM 481 O O . SER A 1 67 ? -10.329 2.152 0.234 1.00 93.94 67 SER A O 1
ATOM 483 N N . LEU A 1 68 ? -8.676 3.019 1.500 1.00 94.31 68 LEU A N 1
ATOM 484 C CA . LEU A 1 68 ? -8.081 1.766 1.953 1.00 94.31 68 LEU A CA 1
ATOM 485 C C . LEU A 1 68 ? -8.289 1.642 3.468 1.00 94.31 68 LEU A C 1
ATOM 487 O O . LEU A 1 68 ? -7.866 2.515 4.226 1.00 94.31 68 LEU A O 1
ATOM 491 N N . TYR A 1 69 ? -8.927 0.564 3.909 1.00 95.25 69 TYR A N 1
ATOM 492 C CA . TYR A 1 69 ? -9.152 0.255 5.318 1.00 95.25 69 TYR A CA 1
ATOM 493 C C . TYR A 1 69 ? -8.165 -0.812 5.781 1.00 95.25 69 TYR A C 1
ATOM 495 O O . TYR A 1 69 ? -7.931 -1.791 5.072 1.00 95.25 69 TYR A O 1
ATOM 503 N N . ILE A 1 70 ? -7.616 -0.618 6.979 1.00 94.56 70 ILE A N 1
ATOM 504 C CA . ILE A 1 70 ? -6.637 -1.511 7.604 1.00 94.56 70 ILE A CA 1
ATOM 505 C C . ILE A 1 70 ? -7.222 -2.059 8.907 1.00 94.56 70 ILE A C 1
ATOM 507 O O . ILE A 1 70 ? -7.777 -1.283 9.692 1.00 94.56 70 ILE A O 1
ATOM 511 N N . CYS A 1 71 ? -7.074 -3.366 9.144 1.00 85.25 71 CYS A N 1
ATOM 512 C CA . CYS A 1 71 ? -7.416 -4.019 10.411 1.00 85.25 71 CYS A CA 1
ATOM 513 C C . CYS A 1 71 ? -6.339 -4.988 10.919 1.00 85.25 71 CYS A C 1
ATOM 515 O O . CYS A 1 71 ? -5.483 -5.458 10.122 1.00 85.25 71 CYS A O 1
#

pLDDT: mean 85.34, std 14.8, range [52.38, 98.38]